Protein AF-A0A378QXE9-F1 (afdb_monomer_lite)

Secondary structure (DSSP, 8-state):
--TT-EEE-GGGS-HHHHHHHHHHHH--TTSHHHHHHHHHHHHHTT--BPS--B-GGGSS-B-SEEEE-TTS-EEEEEEEEEPTTS-----EETTEETTSHHHHHHHGGGS-TT-HHHHHHHHHHHTT-EEEEEEEEETTT--EEEEEE--PPP-

Sequence (155 aa):
MDTHGGLVEKSKLSPQQQKMVDEIMKGDKGGEKTEKLTSSILKDSGYKELAGAKYHGGSNKGFDHVIQDADGTVIIIDSKQLANSGATKLGTSNAGVQLSENAIRATLPNLPINSAARKAIEKALDSGKLKTAVIGVDKKTGNVLFTPFTVKPKK

Foldseek 3Di:
DPLAKDKAALVNDDPVLVVLLVVVLVHDPQCPSQLVSVVVVCVVVVWDWWPQQAADVRRSAGFSTWTADPVLQIEGEHGEEADLVRDDAFDADPQGTPPAPSVNVVRLVRTDPPTRRSVSVVVCVVVVRYWYWYWYQYSVRRMIIIHTDYDDPDD

pLDDT: mean 88.61, std 12.08, range [39.78, 98.06]

Radius of gyration: 15.1 Å; chains: 1; bounding box: 33×32×40 Å

Structure (mmCIF, N/CA/C/O backbone):
data_AF-A0A378QXE9-F1
#
_entry.id   AF-A0A378QXE9-F1
#
loop_
_atom_site.group_PDB
_atom_site.id
_atom_site.type_symbol
_atom_site.label_atom_id
_atom_site.label_alt_id
_atom_site.label_comp_id
_atom_site.label_asym_id
_atom_site.label_entity_id
_atom_site.label_seq_id
_atom_site.pdbx_PDB_ins_code
_atom_site.Cartn_x
_atom_site.Cartn_y
_atom_site.Cartn_z
_atom_site.occupancy
_atom_site.B_iso_or_equiv
_atom_site.auth_seq_id
_atom_site.auth_comp_id
_atom_site.auth_asym_id
_atom_site.auth_atom_id
_atom_site.pdbx_PDB_model_num
ATOM 1 N N . MET A 1 1 ? -10.225 -9.089 0.591 1.00 44.97 1 MET A N 1
ATOM 2 C CA . MET A 1 1 ? -10.636 -7.678 0.419 1.00 44.97 1 MET A CA 1
ATOM 3 C C . MET A 1 1 ? -10.971 -7.478 -1.045 1.00 44.97 1 MET A C 1
ATOM 5 O O . MET A 1 1 ? -10.126 -7.793 -1.875 1.00 44.97 1 MET A O 1
ATOM 9 N N . ASP A 1 2 ? -12.188 -7.033 -1.344 1.00 43.44 2 ASP A N 1
ATOM 10 C CA . ASP A 1 2 ? -12.551 -6.605 -2.693 1.00 43.44 2 ASP A CA 1
ATOM 11 C C . ASP A 1 2 ? -11.719 -5.360 -3.059 1.00 43.44 2 ASP A C 1
ATOM 13 O O . ASP A 1 2 ? -11.599 -4.426 -2.263 1.00 43.44 2 ASP A O 1
ATOM 17 N N . THR A 1 3 ? -11.085 -5.366 -4.231 1.00 46.47 3 THR A N 1
ATOM 18 C CA . THR A 1 3 ? -10.232 -4.263 -4.700 1.00 46.47 3 THR A CA 1
ATOM 19 C C . THR A 1 3 ? -11.044 -3.081 -5.236 1.00 46.47 3 THR A C 1
ATOM 21 O O . THR A 1 3 ? -10.456 -2.105 -5.690 1.00 46.47 3 THR A O 1
ATOM 24 N N . HIS A 1 4 ? -12.378 -3.120 -5.157 1.00 53.03 4 HIS A N 1
ATOM 25 C CA . HIS A 1 4 ? -13.277 -2.052 -5.607 1.00 53.03 4 HIS A CA 1
ATOM 26 C C . HIS A 1 4 ? -13.396 -0.843 -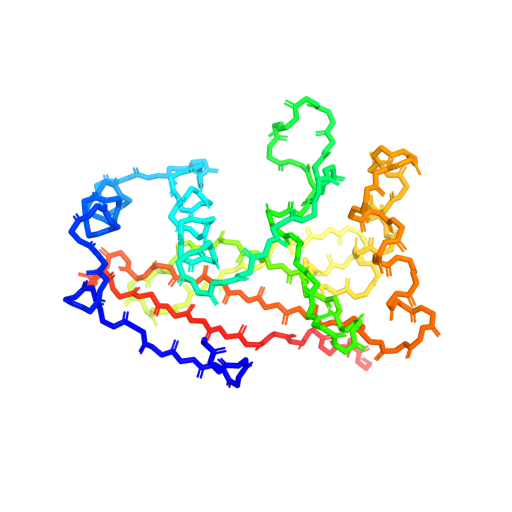4.663 1.00 53.03 4 HIS A C 1
ATOM 28 O O . HIS A 1 4 ? -14.054 0.137 -5.010 1.00 53.03 4 HIS A O 1
ATOM 34 N N . GLY A 1 5 ? -12.705 -0.851 -3.520 1.00 65.12 5 GLY A N 1
ATOM 35 C CA . GLY A 1 5 ? -12.828 0.209 -2.519 1.00 65.12 5 GLY A CA 1
ATOM 36 C C . GLY A 1 5 ? -13.822 -0.156 -1.425 1.00 65.12 5 GLY A C 1
ATOM 37 O O . GLY A 1 5 ? -14.796 -0.864 -1.662 1.00 65.12 5 GLY A O 1
ATOM 38 N N . GLY A 1 6 ? -13.574 0.302 -0.203 1.00 82.19 6 GLY A N 1
ATOM 39 C CA . GLY A 1 6 ? -14.440 -0.023 0.922 1.00 82.19 6 GLY A CA 1
ATOM 40 C C . GLY A 1 6 ? -14.025 0.648 2.220 1.00 82.19 6 GLY A C 1
ATOM 41 O O . GLY A 1 6 ? -12.842 0.877 2.479 1.00 82.19 6 GLY A O 1
ATOM 42 N N . LEU A 1 7 ? -15.028 0.949 3.041 1.00 86.38 7 LEU A N 1
ATOM 43 C CA . LEU A 1 7 ? -14.845 1.374 4.420 1.00 86.38 7 LEU A CA 1
ATOM 44 C C . LEU A 1 7 ? -14.844 0.137 5.320 1.00 86.38 7 LEU A C 1
ATOM 46 O O . LEU A 1 7 ? -15.787 -0.651 5.306 1.00 86.38 7 LEU A O 1
ATOM 50 N N . VAL A 1 8 ? -13.804 -0.004 6.130 1.00 90.56 8 VAL A N 1
ATOM 51 C CA . VAL A 1 8 ? -13.723 -0.991 7.202 1.00 90.56 8 VAL A CA 1
ATOM 52 C C . VAL A 1 8 ? -13.833 -0.248 8.521 1.00 90.56 8 VAL A C 1
ATOM 54 O O . VAL A 1 8 ? -12.971 0.558 8.879 1.00 90.56 8 VAL A O 1
ATOM 57 N N . GLU A 1 9 ? -14.917 -0.503 9.244 1.00 93.44 9 GLU A N 1
ATOM 58 C CA . GLU A 1 9 ? -15.086 0.046 10.583 1.00 93.44 9 GLU A CA 1
ATOM 59 C C . GLU A 1 9 ? -13.996 -0.475 11.518 1.00 93.44 9 GLU A C 1
ATOM 61 O O . GLU A 1 9 ? -13.647 -1.659 11.473 1.00 93.44 9 GLU A O 1
ATOM 66 N N . LYS A 1 10 ? -13.510 0.377 12.430 1.00 94.94 10 LYS A N 1
ATOM 67 C CA . LYS A 1 10 ? -12.513 -0.027 13.435 1.00 94.94 10 LYS A CA 1
ATOM 68 C C . LYS A 1 10 ? -12.935 -1.304 14.177 1.00 94.94 10 LYS A C 1
ATOM 70 O O . LYS A 1 10 ? -12.115 -2.185 14.406 1.00 94.94 10 LYS A O 1
ATOM 75 N N . SER A 1 11 ? -14.222 -1.424 14.505 1.00 94.88 11 SER A N 1
ATOM 76 C CA . SER A 1 11 ? -14.819 -2.570 15.210 1.00 94.88 11 SER A CA 1
ATOM 77 C C . SER A 1 11 ? -14.662 -3.911 14.475 1.00 94.88 11 SER A C 1
ATOM 79 O O . SER A 1 11 ? -14.722 -4.964 15.109 1.00 94.88 11 SER A O 1
ATOM 81 N N . LYS A 1 12 ? -14.465 -3.882 13.151 1.00 94.25 12 LYS A N 1
ATOM 82 C CA . LYS A 1 12 ? -14.303 -5.061 12.288 1.00 94.25 12 LYS A CA 1
ATOM 83 C C . LYS A 1 12 ? -12.843 -5.470 12.095 1.00 94.25 12 LYS A C 1
ATOM 85 O O . LYS A 1 12 ? -12.591 -6.539 11.547 1.00 94.25 12 LYS A O 1
ATOM 90 N N . LEU A 1 13 ? -11.893 -4.646 12.536 1.00 95.00 13 LEU A N 1
ATOM 91 C CA . LEU A 1 13 ? -10.470 -4.979 12.528 1.00 95.00 13 LEU A CA 1
ATOM 92 C C . LEU A 1 13 ? -10.131 -5.967 13.649 1.00 95.00 13 LEU A C 1
ATOM 94 O O . LEU A 1 13 ? -10.836 -6.049 14.659 1.00 95.00 13 LEU A O 1
ATOM 98 N N . SER A 1 14 ? -9.008 -6.674 13.517 1.00 96.19 14 SER A N 1
ATOM 99 C CA . SER A 1 14 ? -8.522 -7.543 14.591 1.00 96.19 14 SER A CA 1
ATOM 100 C C . SER A 1 14 ? -8.205 -6.732 15.861 1.00 96.19 14 SER A C 1
ATOM 102 O O . SER A 1 14 ? -7.842 -5.555 15.769 1.00 96.19 14 SER A O 1
ATOM 104 N N . PRO A 1 15 ? -8.266 -7.328 17.069 1.00 97.25 15 PRO A N 1
ATOM 105 C CA . PRO A 1 15 ? -7.957 -6.605 18.306 1.00 97.25 15 PRO A CA 1
ATOM 106 C C . PRO A 1 15 ? -6.571 -5.941 18.305 1.00 97.25 15 PRO A C 1
ATOM 108 O O . PRO A 1 15 ? -6.374 -4.893 18.918 1.00 97.25 15 PRO A O 1
ATOM 111 N N . GLN A 1 16 ? -5.599 -6.528 17.601 1.00 97.0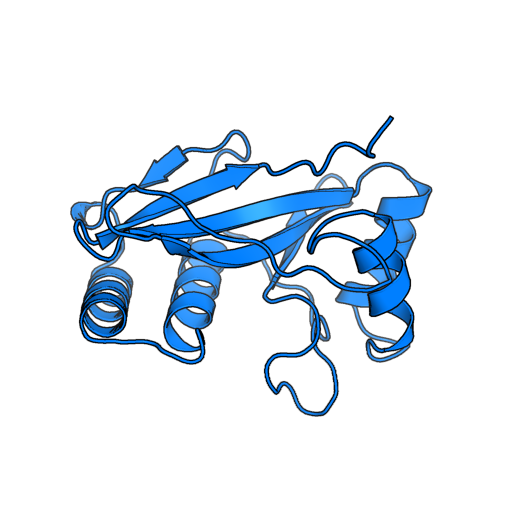6 16 GLN A N 1
ATOM 112 C CA . GLN A 1 16 ? -4.271 -5.942 17.447 1.00 97.06 16 GLN A CA 1
ATOM 113 C C . GLN A 1 16 ? -4.295 -4.713 16.526 1.00 97.06 16 GLN A C 1
ATOM 115 O O . GLN A 1 16 ? -3.718 -3.685 16.875 1.00 97.06 16 GLN A O 1
ATOM 120 N N . GLN A 1 17 ? -4.987 -4.787 15.388 1.00 97.75 17 GLN A N 1
ATOM 121 C CA . GLN A 1 17 ? -5.152 -3.661 14.462 1.00 97.75 17 GLN A CA 1
ATOM 122 C C . GLN A 1 17 ? -5.934 -2.509 15.101 1.00 97.75 17 GLN A C 1
ATOM 124 O O . GLN A 1 17 ? -5.564 -1.352 14.923 1.00 97.75 17 GLN A O 1
ATOM 129 N N . GLN A 1 18 ? -6.949 -2.805 15.918 1.00 98.06 18 GLN A N 1
ATOM 130 C CA . GLN A 1 18 ? -7.681 -1.789 16.680 1.00 98.06 18 GLN A CA 1
ATOM 131 C C . GLN A 1 18 ? -6.754 -0.982 17.600 1.00 98.06 18 GLN A C 1
ATOM 133 O O . GLN A 1 18 ? -6.848 0.244 17.635 1.00 98.06 18 GLN A O 1
ATOM 138 N N . LYS A 1 19 ? -5.807 -1.647 18.278 1.00 97.88 19 LYS A N 1
ATOM 139 C CA . LYS A 1 19 ? -4.782 -0.970 19.091 1.00 97.88 19 LYS A CA 1
ATOM 140 C C . LYS A 1 19 ? -3.841 -0.115 18.240 1.00 97.88 19 LYS A C 1
ATOM 142 O O . LYS A 1 19 ? -3.474 0.977 18.659 1.00 97.88 19 LYS A O 1
ATOM 147 N N . MET A 1 20 ? -3.455 -0.581 17.048 1.00 98.06 20 MET A N 1
ATOM 148 C CA . MET A 1 20 ? -2.643 0.229 16.128 1.00 98.06 20 MET A CA 1
ATOM 149 C C . MET A 1 20 ? -3.394 1.487 15.677 1.00 98.06 20 MET A C 1
ATOM 151 O O . MET A 1 20 ? -2.810 2.568 15.667 1.00 98.06 20 MET A O 1
ATOM 155 N N . VAL A 1 21 ? -4.691 1.365 15.372 1.00 97.38 21 VAL A N 1
ATOM 156 C CA . VAL A 1 21 ? -5.565 2.508 15.067 1.00 97.38 21 VAL A CA 1
ATOM 157 C C . VAL A 1 21 ? -5.582 3.503 16.228 1.00 97.38 21 VAL A C 1
ATOM 159 O O . VAL A 1 21 ? -5.367 4.691 16.000 1.00 97.38 21 VAL A O 1
ATOM 162 N N . ASP A 1 22 ? -5.756 3.039 17.469 1.00 97.31 22 ASP A N 1
ATOM 163 C CA . ASP A 1 22 ? -5.731 3.918 18.648 1.00 97.31 22 ASP A CA 1
ATOM 164 C C . ASP A 1 22 ? -4.415 4.696 18.771 1.00 97.31 22 ASP A C 1
ATOM 166 O O . ASP A 1 22 ? -4.407 5.891 19.071 1.00 97.31 22 ASP A O 1
ATOM 170 N N . GLU A 1 23 ? -3.288 4.048 18.483 1.00 96.88 23 GLU A N 1
ATOM 171 C CA . GLU A 1 23 ? -1.976 4.694 18.491 1.00 96.88 23 GLU A CA 1
ATOM 172 C C . GLU A 1 23 ? -1.789 5.715 17.358 1.00 96.88 23 GLU A C 1
ATOM 174 O O . GLU A 1 23 ? -1.106 6.724 17.558 1.00 96.88 23 GLU A O 1
ATOM 179 N N . ILE A 1 24 ? -2.401 5.495 16.192 1.00 96.00 24 ILE A N 1
ATOM 180 C CA . ILE A 1 24 ? -2.412 6.450 15.071 1.00 96.00 24 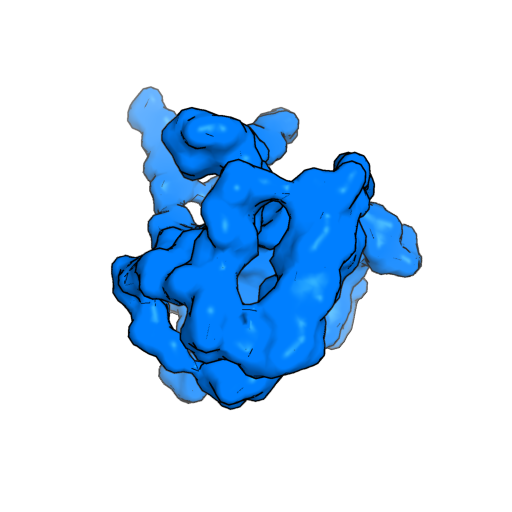ILE A CA 1
ATOM 181 C C . ILE A 1 24 ? -3.282 7.667 15.409 1.00 96.00 24 ILE A C 1
ATOM 183 O O . ILE A 1 24 ? -2.886 8.808 15.146 1.00 96.00 24 ILE A O 1
ATOM 187 N N . MET A 1 25 ? -4.440 7.443 16.037 1.00 93.62 25 MET A N 1
ATOM 188 C CA . MET A 1 25 ? -5.352 8.509 16.466 1.00 93.62 25 MET A CA 1
ATOM 189 C C . MET A 1 25 ? -4.683 9.450 17.480 1.00 93.62 25 MET A C 1
ATOM 191 O O . MET A 1 25 ? -4.846 10.666 17.377 1.00 93.62 25 MET A O 1
ATOM 195 N N . LYS A 1 26 ? -3.849 8.916 18.386 1.00 94.44 26 LYS A N 1
ATOM 196 C CA . LYS A 1 26 ? -3.027 9.713 19.321 1.00 94.44 26 LYS A CA 1
ATOM 197 C C . LYS A 1 26 ? -1.919 10.514 18.631 1.00 94.44 26 LYS A C 1
ATOM 199 O O . LYS A 1 26 ? -1.513 11.560 19.133 1.00 94.44 26 LYS A O 1
ATOM 204 N N . GLY A 1 27 ? -1.417 10.043 17.490 1.00 91.31 27 GLY A N 1
ATOM 205 C CA . GLY A 1 27 ? -0.408 10.746 16.703 1.00 91.31 27 GLY A CA 1
ATOM 206 C C . GLY A 1 27 ? 0.549 9.817 15.964 1.00 91.31 27 GLY A C 1
ATOM 207 O O . GLY A 1 27 ? 1.046 8.831 16.513 1.00 91.31 27 GLY A O 1
ATOM 208 N N . ASP A 1 28 ? 0.844 10.190 14.721 1.00 92.56 28 ASP A N 1
ATOM 209 C CA . ASP A 1 28 ? 1.705 9.439 13.809 1.00 92.56 28 ASP A CA 1
ATOM 210 C C . ASP A 1 28 ? 2.287 10.388 12.743 1.00 92.56 28 ASP A C 1
ATOM 212 O O . ASP A 1 28 ? 1.939 10.348 11.570 1.00 92.56 28 ASP A O 1
ATOM 216 N N . LYS A 1 29 ? 3.106 11.356 13.175 1.00 86.94 29 LYS A N 1
ATOM 217 C CA . LYS A 1 29 ? 3.568 12.458 12.306 1.00 86.94 29 LYS A CA 1
ATOM 218 C C . LYS A 1 29 ? 4.373 11.986 11.088 1.00 86.94 29 LYS A C 1
ATOM 220 O O . LYS A 1 29 ? 4.316 12.656 10.063 1.00 86.94 29 LYS A O 1
ATOM 225 N N . GLY A 1 30 ? 5.123 10.890 11.216 1.00 85.56 30 GLY A N 1
ATOM 226 C CA . GLY A 1 30 ? 5.937 10.331 10.135 1.00 85.56 30 GLY A CA 1
ATOM 227 C C . GLY A 1 30 ? 5.220 9.272 9.294 1.00 85.56 30 GLY A C 1
ATOM 228 O O . GLY A 1 30 ? 5.740 8.897 8.250 1.00 85.56 30 GLY A O 1
ATOM 229 N N . GLY A 1 31 ? 4.016 8.844 9.697 1.00 91.00 31 GLY A N 1
ATOM 230 C CA . GLY A 1 31 ? 3.212 7.853 8.976 1.00 91.00 31 GLY A CA 1
ATOM 231 C C . GLY A 1 31 ? 3.602 6.398 9.251 1.00 91.00 31 GLY A C 1
ATOM 232 O O . GLY A 1 31 ? 2.936 5.487 8.761 1.00 91.00 31 GLY A O 1
ATOM 233 N N . GLU A 1 32 ? 4.635 6.143 10.059 1.00 92.75 32 GLU A N 1
ATOM 234 C CA . GLU A 1 32 ? 5.187 4.802 10.254 1.00 92.75 32 GLU A CA 1
ATOM 235 C C . GLU A 1 32 ? 4.195 3.850 10.936 1.00 92.75 32 GLU A C 1
ATOM 237 O O . GLU A 1 32 ? 4.217 2.641 10.686 1.00 92.75 32 GLU A O 1
ATOM 242 N N . LYS A 1 33 ? 3.320 4.356 11.818 1.00 95.56 33 LYS A N 1
ATOM 243 C CA . LYS A 1 33 ? 2.275 3.518 12.428 1.00 95.56 33 LYS A CA 1
ATOM 244 C C . LYS A 1 33 ? 1.183 3.187 11.414 1.00 95.56 33 LYS A C 1
ATOM 246 O O . LYS A 1 33 ? 0.699 2.056 11.405 1.00 95.56 33 LYS A O 1
ATOM 251 N N . THR A 1 34 ? 0.822 4.147 10.563 1.00 95.50 34 THR A N 1
ATOM 252 C CA . THR A 1 34 ? -0.167 3.962 9.493 1.00 95.50 34 THR A CA 1
ATOM 253 C C . THR A 1 34 ? 0.313 2.914 8.492 1.00 95.50 34 THR A C 1
ATOM 255 O O . THR A 1 34 ? -0.432 1.983 8.200 1.00 95.50 34 THR A O 1
ATOM 258 N N . GLU A 1 35 ? 1.573 2.978 8.056 1.00 95.31 35 GLU A N 1
ATOM 259 C CA . GLU A 1 35 ? 2.162 1.952 7.184 1.00 95.31 35 GLU A CA 1
ATOM 260 C C . GLU A 1 35 ? 2.138 0.558 7.829 1.00 95.31 35 GLU A C 1
ATOM 262 O O . GLU A 1 35 ? 1.728 -0.418 7.204 1.00 95.31 35 GLU A O 1
ATOM 267 N N . LYS A 1 36 ? 2.507 0.446 9.113 1.00 96.06 36 LYS A N 1
ATOM 268 C CA . LYS A 1 36 ? 2.471 -0.840 9.835 1.00 96.06 36 LYS A CA 1
ATOM 269 C C . LYS A 1 36 ? 1.063 -1.423 9.934 1.00 96.06 36 LYS A C 1
ATOM 271 O O . LYS A 1 36 ? 0.898 -2.638 9.800 1.00 96.06 36 LYS A O 1
ATOM 276 N N . LEU A 1 37 ? 0.058 -0.581 10.179 1.00 97.25 37 LEU A N 1
ATOM 277 C CA . LEU A 1 37 ? -1.339 -1.009 10.173 1.00 97.25 37 LEU A CA 1
ATOM 278 C C . LEU A 1 37 ? -1.738 -1.520 8.785 1.00 97.25 37 LEU A C 1
ATOM 280 O O . LEU A 1 37 ? -2.306 -2.608 8.689 1.00 97.25 37 LEU A O 1
ATOM 284 N N . THR A 1 38 ? -1.401 -0.785 7.725 1.00 95.94 38 THR A N 1
ATOM 285 C CA . THR A 1 38 ? -1.671 -1.203 6.347 1.00 95.94 38 THR A CA 1
ATOM 286 C C . THR A 1 38 ? -1.039 -2.561 6.039 1.00 95.94 38 THR A C 1
ATOM 288 O O . THR A 1 38 ? -1.745 -3.463 5.586 1.00 95.94 38 THR A O 1
ATOM 291 N N . SER A 1 39 ? 0.240 -2.764 6.373 1.00 96.00 39 SER A N 1
ATOM 292 C CA . SER A 1 39 ? 0.911 -4.065 6.231 1.00 96.00 39 SER A CA 1
ATOM 293 C C . SER A 1 39 ? 0.183 -5.190 6.968 1.00 96.00 39 SER A C 1
ATOM 295 O O . SER A 1 39 ? 0.016 -6.288 6.435 1.00 96.00 39 SER A O 1
ATOM 297 N N . SER A 1 40 ? -0.289 -4.930 8.194 1.00 96.38 40 SER A N 1
ATOM 298 C CA . SER A 1 40 ? -1.063 -5.911 8.963 1.00 96.38 40 SER A CA 1
ATOM 299 C C . SER A 1 40 ? -2.386 -6.262 8.281 1.00 96.38 40 SER A C 1
ATOM 301 O O . SER A 1 40 ? -2.727 -7.441 8.223 1.00 96.38 40 SER A O 1
ATOM 303 N N . ILE A 1 41 ? -3.113 -5.275 7.752 1.00 94.81 41 ILE A N 1
ATOM 304 C CA . ILE A 1 41 ? -4.391 -5.490 7.055 1.00 94.81 41 ILE A CA 1
ATOM 305 C C . ILE A 1 41 ? -4.182 -6.278 5.758 1.00 94.81 41 ILE A C 1
ATOM 307 O O . ILE A 1 41 ? -4.942 -7.206 5.470 1.00 94.81 41 ILE A O 1
ATOM 311 N N . LEU A 1 42 ? -3.149 -5.936 4.981 1.00 93.31 42 LEU A N 1
ATOM 312 C CA . LEU A 1 42 ? -2.805 -6.634 3.740 1.00 93.31 42 LEU A CA 1
ATOM 313 C C . LEU A 1 42 ? -2.478 -8.104 4.008 1.00 93.31 42 LEU A C 1
ATOM 315 O O . LEU A 1 42 ? -3.013 -8.980 3.327 1.00 93.31 42 LEU A O 1
ATOM 319 N N . LYS A 1 43 ? -1.671 -8.368 5.041 1.00 93.25 43 LYS A N 1
ATOM 320 C CA . LYS A 1 43 ? -1.314 -9.725 5.461 1.00 93.25 43 LYS A CA 1
ATOM 321 C C . LYS A 1 43 ? -2.540 -10.542 5.871 1.00 93.25 43 LYS A C 1
ATOM 323 O O . LYS A 1 43 ? -2.704 -11.657 5.383 1.00 93.25 43 LYS A O 1
ATOM 328 N N . ASP A 1 44 ? -3.407 -9.993 6.722 1.00 92.75 44 ASP A N 1
ATOM 329 C CA . ASP A 1 44 ? -4.634 -10.677 7.163 1.00 92.75 44 ASP A CA 1
ATOM 330 C C . ASP A 1 44 ? -5.619 -10.890 6.000 1.00 92.75 44 ASP A C 1
ATOM 332 O O . ASP A 1 44 ? -6.402 -11.837 6.002 1.00 92.75 44 ASP A O 1
ATOM 336 N N . SER A 1 45 ? -5.541 -10.045 4.967 1.00 88.31 45 SER A N 1
ATOM 337 C CA . SER A 1 45 ? -6.303 -10.179 3.721 1.00 88.31 45 SER A CA 1
ATOM 338 C C . SER A 1 45 ? -5.692 -11.167 2.718 1.00 88.31 45 SER A C 1
ATOM 340 O O . SER A 1 45 ? -6.234 -11.311 1.623 1.00 88.31 45 SER A O 1
ATOM 342 N N . GLY A 1 46 ? -4.584 -11.831 3.065 1.00 90.25 46 GLY A N 1
ATOM 343 C CA . GLY A 1 46 ? -3.911 -12.826 2.226 1.00 90.25 46 GLY A CA 1
ATOM 344 C C . GLY A 1 46 ? -2.928 -12.257 1.198 1.00 90.25 46 GLY A C 1
ATOM 345 O O . GLY A 1 46 ? -2.363 -13.021 0.416 1.00 90.25 46 GLY A O 1
ATOM 346 N N . TYR A 1 47 ? -2.684 -10.945 1.196 1.00 91.56 47 TYR A N 1
ATOM 347 C CA . TYR A 1 47 ? -1.711 -10.331 0.296 1.00 91.56 47 TYR A CA 1
ATOM 348 C C . TYR A 1 47 ? -0.294 -10.422 0.856 1.00 91.56 47 TYR A C 1
ATOM 350 O O . TYR A 1 47 ? -0.051 -10.298 2.059 1.00 91.56 47 TYR A O 1
ATOM 358 N N . LYS A 1 48 ? 0.666 -10.582 -0.055 1.00 90.56 48 LYS A N 1
ATOM 359 C CA . LYS A 1 48 ? 2.092 -10.524 0.250 1.00 90.56 48 LYS A CA 1
ATOM 360 C C . LYS A 1 48 ? 2.700 -9.269 -0.357 1.00 90.56 48 LYS A C 1
ATOM 362 O O . LYS A 1 48 ? 2.616 -9.050 -1.564 1.00 90.56 48 LYS A O 1
ATOM 367 N N . GLU A 1 49 ? 3.357 -8.479 0.481 1.00 94.81 49 GLU A N 1
ATOM 368 C CA . GLU A 1 49 ? 4.116 -7.319 0.028 1.00 94.81 49 GLU A CA 1
ATOM 369 C C . GLU A 1 49 ? 5.409 -7.733 -0.679 1.00 94.81 49 GLU A C 1
ATOM 371 O O . GLU A 1 49 ? 6.138 -8.633 -0.246 1.00 94.81 49 GLU A O 1
ATOM 376 N N . LEU A 1 50 ? 5.694 -7.057 -1.788 1.00 96.50 50 LEU A N 1
ATOM 377 C CA . LEU A 1 50 ? 6.904 -7.242 -2.567 1.00 96.50 50 LEU A CA 1
ATOM 378 C C . LEU A 1 50 ? 8.063 -6.480 -1.923 1.00 96.50 50 LEU A C 1
ATOM 380 O O . LEU A 1 50 ? 7.997 -5.278 -1.670 1.00 96.50 50 LEU A O 1
ATOM 384 N N . ALA A 1 51 ? 9.168 -7.186 -1.698 1.00 94.56 51 ALA A N 1
ATOM 385 C CA . ALA A 1 51 ? 10.352 -6.608 -1.080 1.00 94.56 51 ALA A CA 1
ATOM 386 C C . ALA A 1 51 ? 11.014 -5.532 -1.964 1.00 94.56 51 ALA A C 1
ATOM 388 O O . ALA A 1 51 ? 11.041 -5.636 -3.195 1.00 94.56 51 ALA A O 1
ATOM 389 N N . GLY A 1 52 ? 11.622 -4.539 -1.303 1.00 94.00 52 GLY A N 1
ATOM 390 C CA . GLY A 1 52 ? 12.408 -3.466 -1.923 1.00 94.00 52 GLY A CA 1
ATOM 391 C C . GLY A 1 52 ? 11.578 -2.420 -2.674 1.00 94.00 52 GLY A C 1
ATOM 392 O O . GLY A 1 52 ? 11.998 -1.953 -3.732 1.00 94.00 52 GLY A O 1
ATOM 393 N N . ALA A 1 53 ? 10.414 -2.072 -2.117 1.00 93.50 53 ALA A N 1
ATOM 394 C CA . ALA A 1 53 ? 9.555 -0.964 -2.549 1.00 93.50 53 ALA A CA 1
ATOM 395 C C . ALA A 1 53 ? 10.049 0.429 -2.096 1.00 93.50 53 ALA A C 1
ATOM 397 O O . ALA A 1 53 ? 9.588 1.449 -2.609 1.00 93.50 53 ALA A O 1
ATOM 398 N N . LYS A 1 54 ? 11.010 0.474 -1.164 1.00 91.62 54 LYS A N 1
ATOM 399 C CA . LYS A 1 54 ? 11.636 1.692 -0.624 1.00 91.62 54 LYS A CA 1
ATOM 400 C C . LYS A 1 54 ? 13.141 1.718 -0.889 1.00 91.62 54 LYS A C 1
ATOM 402 O O . LYS A 1 54 ? 13.748 0.678 -1.154 1.00 91.62 54 LYS A O 1
ATOM 407 N N . TYR A 1 55 ? 13.745 2.901 -0.803 1.00 84.19 55 TYR A N 1
ATOM 408 C CA . TYR A 1 55 ? 15.178 3.123 -1.037 1.00 84.19 55 TYR A CA 1
ATOM 409 C C . TYR A 1 55 ? 15.826 3.982 0.066 1.00 84.19 55 TYR A C 1
ATOM 411 O O . TYR A 1 55 ? 15.143 4.457 0.968 1.00 84.19 55 TYR A O 1
ATOM 419 N N . HIS A 1 56 ? 17.162 4.110 0.047 1.00 73.44 56 HIS A N 1
ATOM 420 C CA . HIS A 1 56 ? 17.974 4.756 1.100 1.00 73.44 56 HIS A CA 1
ATOM 421 C C . HIS A 1 56 ? 17.705 4.242 2.530 1.00 73.44 56 HIS A C 1
ATOM 423 O O . HIS A 1 56 ? 17.424 5.017 3.438 1.00 73.44 56 HIS A O 1
ATOM 429 N N . GLY A 1 57 ? 17.786 2.926 2.745 1.00 61.62 57 GLY A N 1
ATOM 430 C CA . GLY A 1 57 ? 17.686 2.349 4.095 1.00 61.62 57 GLY A CA 1
ATOM 431 C C . GLY A 1 57 ? 16.273 2.327 4.693 1.00 61.62 57 GLY A C 1
ATOM 432 O O . GLY A 1 57 ? 16.130 2.086 5.886 1.00 61.62 57 GLY A O 1
ATOM 433 N N . GLY A 1 58 ? 15.230 2.552 3.884 1.00 55.38 58 GLY A N 1
ATOM 434 C CA . GLY A 1 58 ? 13.830 2.434 4.313 1.00 55.38 58 GLY A CA 1
ATOM 435 C C . GLY A 1 58 ? 13.238 3.703 4.932 1.00 55.38 58 GLY A C 1
ATOM 436 O O . GLY A 1 58 ? 12.103 3.674 5.396 1.00 55.38 58 GLY A O 1
ATOM 437 N N . SER A 1 59 ? 13.966 4.821 4.919 1.00 54.19 59 SER A N 1
ATOM 438 C CA . SER A 1 59 ? 13.494 6.107 5.440 1.00 54.19 59 SER A CA 1
ATOM 439 C C . SER A 1 59 ? 12.568 6.795 4.430 1.00 54.19 59 SER A C 1
ATOM 441 O O . SER A 1 59 ? 13.066 7.346 3.456 1.00 54.19 59 SER A O 1
ATOM 443 N N . ASN A 1 60 ? 11.245 6.745 4.639 1.00 65.56 60 ASN A N 1
ATOM 444 C CA . ASN A 1 60 ? 10.157 7.532 4.005 1.00 65.56 60 ASN A CA 1
ATOM 445 C C . ASN A 1 60 ? 10.261 7.846 2.491 1.00 65.56 60 ASN A C 1
ATOM 447 O O . ASN A 1 60 ? 9.666 8.810 2.010 1.00 65.56 60 ASN A O 1
ATOM 451 N N . LYS A 1 61 ? 11.029 7.067 1.724 1.00 82.12 61 LYS A N 1
ATOM 452 C CA . LYS A 1 61 ? 11.323 7.309 0.309 1.00 82.12 61 LYS A CA 1
ATOM 453 C C . LYS A 1 61 ? 11.055 6.051 -0.504 1.00 82.12 61 LYS A C 1
ATOM 455 O O . LYS A 1 61 ? 11.624 4.990 -0.239 1.00 82.12 61 LYS A O 1
ATOM 460 N N . GLY A 1 62 ? 10.209 6.195 -1.518 1.00 90.31 62 GLY A N 1
ATOM 461 C CA . GLY A 1 62 ? 9.725 5.106 -2.361 1.00 90.31 62 GLY A CA 1
ATOM 462 C C . GLY A 1 62 ? 8.219 4.940 -2.218 1.00 90.31 62 GLY A C 1
ATOM 463 O O . GLY A 1 62 ? 7.512 5.915 -1.973 1.00 90.31 62 GLY A O 1
ATOM 464 N N . PHE A 1 63 ? 7.748 3.713 -2.390 1.00 94.12 63 PHE A N 1
ATOM 465 C CA . PHE A 1 63 ? 6.344 3.355 -2.229 1.00 94.12 63 PHE A CA 1
ATOM 466 C C . PHE A 1 63 ? 6.126 2.725 -0.856 1.00 94.12 63 PHE A C 1
ATOM 468 O O . PHE A 1 63 ? 6.950 1.913 -0.431 1.00 94.12 63 PHE A O 1
ATOM 475 N N . ASP A 1 64 ? 5.033 3.079 -0.176 1.00 94.06 64 ASP A N 1
ATOM 476 C CA . ASP A 1 64 ? 4.731 2.528 1.150 1.00 94.06 64 ASP A CA 1
ATOM 477 C C . ASP A 1 64 ? 4.547 1.021 1.068 1.00 94.06 64 ASP A C 1
ATOM 479 O O . ASP A 1 64 ? 5.237 0.281 1.767 1.00 94.06 64 ASP A O 1
ATOM 483 N N . HIS A 1 65 ? 3.700 0.581 0.133 1.00 95.44 65 HIS A N 1
ATOM 484 C CA . HIS A 1 65 ? 3.465 -0.832 -0.125 1.00 95.44 65 HIS A CA 1
ATOM 485 C C . HIS A 1 65 ? 3.355 -1.110 -1.621 1.00 95.44 65 HIS A C 1
ATOM 487 O O . HIS A 1 65 ? 2.831 -0.312 -2.404 1.00 95.44 65 HIS A O 1
ATOM 493 N N . VAL A 1 66 ? 3.820 -2.293 -2.011 1.00 97.00 66 VAL A N 1
ATOM 494 C CA . VAL A 1 66 ? 3.629 -2.843 -3.353 1.00 97.00 66 VAL A CA 1
ATOM 495 C C . VAL A 1 66 ? 3.186 -4.283 -3.182 1.00 97.00 66 VAL A C 1
ATOM 497 O O . VAL A 1 66 ? 3.897 -5.075 -2.567 1.00 97.00 66 VAL A O 1
ATOM 500 N N . ILE A 1 67 ? 2.025 -4.626 -3.721 1.00 96.31 67 ILE A N 1
ATOM 501 C CA . ILE A 1 67 ? 1.493 -5.992 -3.710 1.00 96.31 67 ILE A CA 1
ATOM 502 C C . ILE A 1 67 ? 1.257 -6.467 -5.139 1.00 96.31 67 ILE A C 1
ATOM 504 O O . ILE A 1 67 ? 1.137 -5.661 -6.065 1.00 96.31 67 ILE A O 1
ATOM 508 N N . GLN A 1 68 ? 1.179 -7.781 -5.311 1.00 94.25 68 GLN A N 1
ATOM 509 C CA . GLN A 1 68 ? 0.814 -8.402 -6.576 1.00 94.25 68 GLN A CA 1
ATOM 510 C C . GLN A 1 68 ? -0.309 -9.409 -6.349 1.00 94.25 68 GLN A C 1
ATOM 512 O O . GLN A 1 68 ? -0.235 -10.227 -5.432 1.00 94.25 68 GLN A O 1
ATOM 517 N N . ASP A 1 69 ? -1.332 -9.322 -7.188 1.00 90.19 69 ASP A N 1
ATOM 518 C CA . ASP A 1 69 ? -2.440 -10.266 -7.234 1.00 90.19 69 ASP A CA 1
ATOM 519 C C . ASP A 1 69 ? -2.076 -11.490 -8.095 1.00 90.19 69 ASP A C 1
ATOM 521 O O . ASP A 1 69 ? -1.127 -11.463 -8.889 1.00 90.19 69 ASP A O 1
ATOM 525 N N . ALA A 1 70 ? -2.830 -12.578 -7.951 1.00 87.88 70 ALA A N 1
ATOM 526 C CA . ALA A 1 70 ? -2.579 -13.850 -8.626 1.00 87.88 70 ALA A CA 1
AT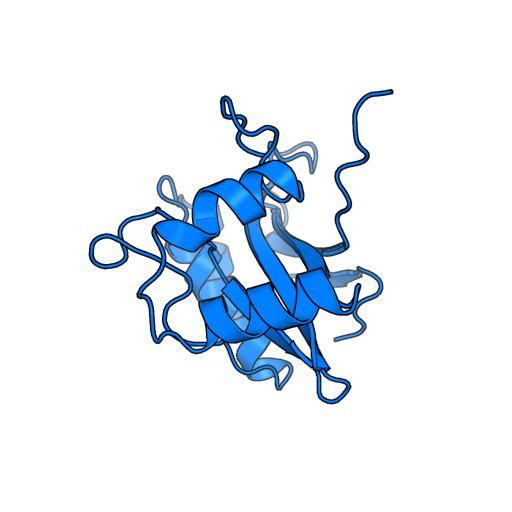OM 527 C C . ALA A 1 70 ? -2.632 -13.742 -10.162 1.00 87.88 70 ALA A C 1
ATOM 529 O O . ALA A 1 70 ? -1.934 -14.479 -10.859 1.00 87.88 70 ALA A O 1
ATOM 530 N N . ASP A 1 71 ? -3.410 -12.799 -10.702 1.00 89.00 71 ASP A N 1
ATOM 531 C CA . ASP A 1 71 ? -3.517 -12.526 -12.143 1.00 89.00 71 ASP A CA 1
ATOM 532 C C . ASP A 1 71 ? -2.346 -11.686 -12.708 1.00 89.00 71 ASP A C 1
ATOM 534 O O . ASP A 1 71 ? -2.302 -11.359 -13.905 1.00 89.00 71 ASP A O 1
ATOM 538 N N . GLY A 1 72 ? -1.387 -11.326 -11.849 1.00 89.62 72 GLY A N 1
ATOM 539 C CA . GLY A 1 72 ? -0.222 -10.512 -12.168 1.00 89.62 72 GLY A CA 1
ATOM 540 C C . GLY A 1 72 ? -0.444 -9.002 -12.063 1.00 89.62 72 GLY A C 1
ATOM 541 O O . GLY A 1 72 ? 0.511 -8.263 -12.314 1.00 89.62 72 GLY A O 1
ATOM 542 N N . THR A 1 73 ? -1.642 -8.538 -11.690 1.00 94.50 73 THR A N 1
ATOM 543 C CA . THR A 1 73 ? -1.918 -7.130 -11.369 1.00 94.50 73 THR A CA 1
ATOM 544 C C . THR A 1 73 ? -1.025 -6.675 -10.226 1.00 94.50 73 THR A C 1
ATOM 546 O O . THR A 1 73 ? -0.944 -7.330 -9.191 1.00 94.50 73 THR A O 1
ATOM 549 N N . VAL A 1 74 ? -0.356 -5.536 -10.400 1.00 96.06 74 VAL A N 1
ATOM 550 C CA . VAL A 1 74 ? 0.482 -4.931 -9.358 1.00 96.06 74 VAL A CA 1
ATOM 551 C C . VAL A 1 74 ? -0.217 -3.692 -8.835 1.00 96.06 74 VAL A C 1
ATOM 553 O O . VAL A 1 74 ? -0.679 -2.864 -9.619 1.00 96.06 74 VAL A O 1
ATOM 556 N N . ILE A 1 75 ? -0.286 -3.558 -7.514 1.00 95.56 75 ILE A N 1
ATOM 557 C CA . ILE A 1 75 ? -0.930 -2.425 -6.853 1.00 95.56 75 ILE A CA 1
ATOM 558 C C . ILE A 1 75 ? 0.107 -1.704 -5.999 1.00 95.56 75 ILE A C 1
ATOM 560 O O . ILE A 1 75 ? 0.690 -2.294 -5.088 1.00 95.56 75 ILE A O 1
ATOM 564 N N . ILE A 1 76 ? 0.322 -0.424 -6.297 1.00 96.31 76 ILE A N 1
ATOM 565 C CA . ILE A 1 76 ? 1.092 0.487 -5.447 1.00 96.31 76 ILE A CA 1
ATOM 566 C C . ILE A 1 76 ? 0.122 1.175 -4.492 1.00 96.31 76 ILE A C 1
ATOM 568 O O . ILE A 1 76 ? -0.851 1.790 -4.935 1.00 96.31 76 ILE A O 1
ATOM 572 N N . ILE A 1 77 ? 0.392 1.081 -3.195 1.00 94.81 77 ILE A N 1
ATOM 573 C CA . ILE A 1 77 ? -0.478 1.622 -2.154 1.00 94.81 77 ILE A CA 1
ATOM 574 C C . ILE A 1 77 ? 0.280 2.688 -1.375 1.00 94.81 77 ILE A C 1
ATOM 576 O O . ILE A 1 77 ? 1.414 2.469 -0.952 1.00 94.81 77 ILE A O 1
ATOM 580 N N . ASP A 1 78 ? -0.371 3.829 -1.190 1.00 93.69 78 ASP A N 1
ATOM 581 C CA . ASP A 1 78 ? 0.082 4.926 -0.340 1.00 93.69 78 ASP A CA 1
ATOM 582 C C . ASP A 1 78 ? -0.762 4.952 0.942 1.00 93.69 78 ASP A C 1
ATOM 584 O O . ASP A 1 78 ? -1.998 4.962 0.893 1.00 93.69 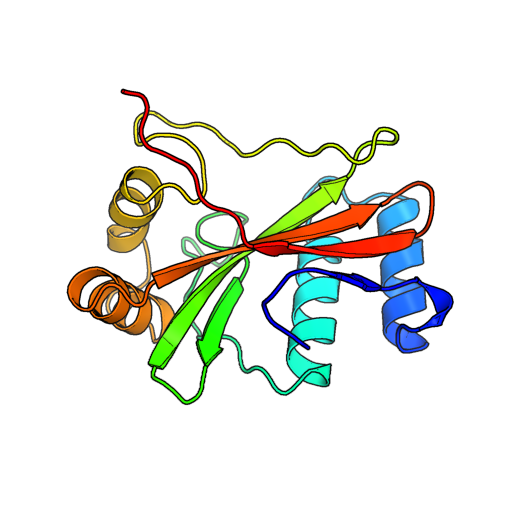78 ASP A O 1
ATOM 588 N N . SER A 1 79 ? -0.094 4.920 2.090 1.00 93.94 79 SER A N 1
ATOM 589 C CA . SER A 1 79 ? -0.713 4.863 3.411 1.00 93.94 79 SER A CA 1
ATOM 590 C C . SER A 1 79 ? -0.876 6.277 3.952 1.00 93.94 79 SER A C 1
ATOM 592 O O . SER A 1 79 ? 0.086 7.028 4.109 1.00 93.94 79 SER A O 1
ATOM 594 N N . LYS A 1 80 ? -2.113 6.679 4.247 1.00 93.31 80 LYS A N 1
ATOM 595 C CA . LYS A 1 80 ? -2.434 8.053 4.636 1.00 93.31 80 LYS A CA 1
ATOM 596 C C . LYS A 1 80 ? -3.248 8.121 5.915 1.00 93.31 80 LYS A C 1
ATOM 598 O O . LYS A 1 80 ? -4.108 7.297 6.198 1.00 93.31 80 LYS A O 1
ATOM 603 N N . GLN A 1 81 ? -3.037 9.197 6.657 1.00 92.75 81 GLN A N 1
ATOM 604 C CA . GLN A 1 81 ? -4.025 9.674 7.615 1.00 92.75 81 GLN A CA 1
ATOM 605 C C . GLN A 1 81 ? -5.008 10.588 6.897 1.00 92.75 81 GLN A C 1
ATOM 607 O O . GLN A 1 81 ? -4.614 11.430 6.080 1.00 92.75 81 GLN A O 1
ATOM 612 N N . LEU A 1 82 ? -6.287 10.429 7.212 1.00 91.94 82 LEU A N 1
ATOM 613 C CA . LEU A 1 82 ? -7.333 11.315 6.736 1.00 91.94 82 LEU A CA 1
ATOM 614 C C . LEU A 1 82 ? -7.512 12.462 7.733 1.00 91.94 82 LEU A C 1
ATOM 616 O O . LEU A 1 82 ? -7.451 12.283 8.953 1.00 91.94 82 LEU A O 1
ATOM 620 N N . ALA A 1 83 ? -7.727 13.658 7.198 1.00 85.50 83 ALA A N 1
ATOM 621 C CA . ALA A 1 83 ? -8.185 14.797 7.973 1.00 85.50 83 ALA A CA 1
ATOM 622 C C . ALA A 1 83 ? -9.603 14.540 8.504 1.00 85.50 83 ALA A C 1
ATOM 624 O O . ALA A 1 83 ? -10.321 13.678 8.004 1.00 85.50 83 ALA A O 1
ATOM 625 N N . ASN A 1 84 ? -10.056 15.363 9.452 1.00 78.69 84 ASN A N 1
ATOM 626 C CA . ASN A 1 84 ? -11.414 15.266 10.008 1.00 78.69 84 ASN A CA 1
ATOM 627 C C . ASN A 1 84 ? -12.532 15.394 8.952 1.00 78.69 84 ASN A C 1
ATOM 629 O O . ASN A 1 84 ? -13.667 15.020 9.223 1.00 78.69 84 ASN A O 1
ATOM 633 N N . SER A 1 85 ? -12.225 15.942 7.772 1.00 77.88 85 SER A N 1
ATOM 634 C CA . SER A 1 85 ? -13.129 16.014 6.619 1.00 77.88 85 SER A CA 1
ATOM 635 C C . SER A 1 85 ? -13.162 14.734 5.770 1.00 77.88 85 SER A C 1
ATOM 637 O O . SER A 1 85 ? -13.813 14.719 4.731 1.00 77.88 85 SER A O 1
ATOM 639 N N . GLY A 1 86 ? -12.409 13.695 6.143 1.00 79.19 86 GLY A N 1
ATOM 640 C CA . GLY A 1 86 ? -12.176 12.497 5.332 1.00 79.19 86 GLY A CA 1
ATOM 641 C C . GLY A 1 86 ? -11.187 12.707 4.178 1.00 79.19 86 GLY A C 1
ATOM 642 O O . GLY A 1 86 ? -10.860 11.763 3.466 1.00 79.19 86 GLY A O 1
ATOM 643 N N . ALA A 1 87 ? -10.682 13.929 3.984 1.00 83.31 87 ALA A N 1
ATOM 644 C CA . ALA A 1 87 ? -9.756 14.244 2.904 1.00 83.31 87 ALA A CA 1
ATOM 645 C C . ALA A 1 87 ? -8.312 13.847 3.243 1.00 83.31 87 ALA A C 1
ATOM 647 O O . ALA A 1 87 ? -7.874 13.935 4.390 1.00 83.31 87 ALA A O 1
ATOM 648 N N . THR A 1 88 ? -7.533 13.513 2.218 1.00 86.50 88 THR A N 1
ATOM 649 C CA . THR A 1 88 ? -6.073 13.426 2.303 1.00 86.50 88 THR A CA 1
ATOM 650 C C . THR A 1 88 ? -5.426 14.164 1.136 1.00 86.50 88 THR A C 1
ATOM 652 O O . THR A 1 88 ? -6.104 14.568 0.189 1.00 86.50 88 THR A O 1
ATOM 655 N N . LYS A 1 89 ? -4.115 14.383 1.220 1.00 85.19 89 LYS A N 1
ATOM 656 C CA . LYS A 1 89 ? -3.332 15.035 0.171 1.00 85.19 89 LYS A CA 1
ATOM 657 C C . LYS A 1 89 ? -2.237 14.094 -0.294 1.00 85.19 89 LYS A C 1
ATOM 659 O O . LYS A 1 89 ? -1.472 13.573 0.515 1.00 85.19 89 LYS A O 1
ATOM 664 N N . LEU A 1 90 ? -2.151 13.928 -1.605 1.00 85.12 90 LEU A N 1
ATOM 665 C CA . LEU A 1 90 ? -1.007 13.298 -2.242 1.00 85.12 90 LEU A CA 1
ATOM 666 C C . LEU A 1 90 ? 0.120 14.315 -2.385 1.00 85.12 90 LEU A C 1
ATOM 668 O O . LEU A 1 90 ? -0.129 15.500 -2.622 1.00 85.12 90 LEU A O 1
ATOM 672 N N . GLY A 1 91 ? 1.357 13.842 -2.242 1.00 82.81 91 GLY A N 1
ATOM 673 C CA . GLY A 1 91 ? 2.527 14.669 -2.504 1.00 82.81 91 GLY A CA 1
ATOM 674 C C . GLY A 1 91 ? 2.592 15.100 -3.970 1.00 82.81 91 GLY A C 1
ATOM 675 O O . GLY A 1 91 ? 2.049 14.442 -4.857 1.00 82.81 91 GLY A O 1
ATOM 676 N N . THR A 1 92 ? 3.285 16.199 -4.240 1.00 84.19 92 THR A N 1
ATOM 677 C CA . THR A 1 92 ? 3.557 16.675 -5.600 1.00 84.19 92 THR A CA 1
ATOM 678 C C . THR A 1 92 ? 5.048 16.900 -5.773 1.00 84.19 92 THR A C 1
ATOM 680 O O . THR A 1 92 ? 5.702 17.429 -4.878 1.00 84.19 92 THR A O 1
ATOM 683 N N . SER A 1 93 ? 5.578 16.523 -6.930 1.00 81.31 93 SER A N 1
ATOM 684 C CA . SER A 1 93 ? 6.975 16.720 -7.316 1.00 81.31 93 SER A CA 1
ATOM 685 C C . SER A 1 93 ? 7.062 17.250 -8.747 1.00 81.31 93 SER A C 1
ATOM 687 O O . SER A 1 93 ? 6.051 17.318 -9.448 1.00 81.31 93 SER A O 1
ATOM 689 N N . ASN A 1 94 ? 8.276 17.545 -9.215 1.00 82.94 94 ASN A N 1
ATOM 690 C CA . ASN A 1 94 ? 8.521 17.893 -10.620 1.00 82.94 94 ASN A CA 1
ATOM 691 C C . ASN A 1 94 ? 8.100 16.772 -11.588 1.00 82.94 94 ASN A C 1
ATOM 693 O O . ASN A 1 94 ? 7.749 17.052 -12.727 1.00 82.94 94 ASN A O 1
ATOM 697 N N . ALA A 1 95 ? 8.091 15.514 -11.133 1.00 83.56 95 ALA A N 1
ATOM 698 C CA . ALA A 1 95 ? 7.621 14.375 -11.918 1.00 83.56 95 ALA A CA 1
ATOM 699 C C . ALA A 1 95 ? 6.088 14.212 -11.896 1.00 83.56 95 ALA A C 1
ATOM 701 O O . ALA A 1 95 ? 5.552 13.349 -12.582 1.00 83.56 95 ALA A O 1
ATOM 702 N N . GLY A 1 96 ? 5.372 15.026 -11.115 1.00 85.56 96 GLY A N 1
ATOM 703 C CA . GLY A 1 96 ? 3.917 14.996 -10.993 1.00 85.56 96 GLY A CA 1
ATOM 704 C C . GLY A 1 96 ? 3.424 14.655 -9.588 1.00 85.56 96 GLY A C 1
ATOM 705 O O . GLY A 1 96 ? 4.172 14.670 -8.605 1.00 85.56 96 GLY A O 1
ATOM 706 N N . VAL A 1 97 ? 2.124 14.377 -9.499 1.00 88.94 97 VAL A N 1
ATOM 707 C CA . VAL A 1 97 ? 1.446 13.973 -8.258 1.00 88.94 97 VAL A CA 1
ATOM 708 C C . VAL A 1 97 ? 1.870 12.549 -7.886 1.00 88.94 97 VAL A C 1
ATOM 710 O O . VAL A 1 97 ? 2.040 11.705 -8.768 1.00 88.94 97 VAL A O 1
ATOM 713 N N . GLN A 1 98 ? 2.036 12.264 -6.596 1.00 87.56 98 GLN A N 1
ATOM 714 C CA . GLN A 1 98 ? 2.275 10.915 -6.081 1.00 87.56 98 GLN A CA 1
ATOM 715 C C . GLN A 1 98 ? 1.231 9.937 -6.650 1.00 87.56 98 GLN A C 1
ATOM 717 O O . GLN A 1 98 ? 0.086 10.320 -6.881 1.00 87.56 98 GLN A O 1
ATOM 722 N N . LEU A 1 99 ? 1.640 8.693 -6.917 1.00 91.31 99 LEU A N 1
ATOM 723 C CA . LEU A 1 99 ? 0.839 7.658 -7.593 1.00 91.31 99 LEU A CA 1
ATOM 724 C C . LEU A 1 99 ? 0.475 7.928 -9.067 1.00 91.31 99 LEU A C 1
ATOM 726 O O . LEU A 1 99 ? -0.144 7.071 -9.694 1.00 91.31 99 LEU A O 1
ATOM 730 N N . SER A 1 100 ? 0.856 9.067 -9.654 1.00 91.06 100 SER A N 1
ATOM 731 C CA . SER A 1 100 ? 0.790 9.226 -11.113 1.00 91.06 100 SER A CA 1
ATOM 732 C C . SER A 1 100 ? 1.851 8.371 -11.801 1.00 91.06 100 SER A C 1
ATOM 734 O O . SER A 1 100 ? 2.925 8.139 -11.242 1.00 91.06 100 SER A O 1
ATOM 736 N N . GLU A 1 101 ? 1.582 7.944 -13.034 1.00 91.56 101 GLU A N 1
ATOM 737 C CA . GLU A 1 101 ? 2.527 7.129 -13.800 1.00 91.56 101 GLU A CA 1
ATOM 738 C C . GLU A 1 101 ? 3.895 7.813 -13.941 1.00 91.56 101 GLU A C 1
ATOM 740 O O . GLU A 1 101 ? 4.923 7.178 -13.720 1.00 91.56 101 GLU A O 1
ATOM 745 N N . ASN A 1 102 ? 3.924 9.124 -14.203 1.00 91.94 102 ASN A N 1
ATOM 746 C CA . ASN A 1 102 ? 5.172 9.885 -14.306 1.00 91.94 102 ASN A CA 1
ATOM 747 C C . ASN A 1 102 ? 5.961 9.884 -12.988 1.00 91.94 102 ASN A C 1
ATOM 749 O O . ASN A 1 102 ? 7.169 9.644 -12.994 1.00 91.94 102 ASN A O 1
ATOM 753 N N . ALA A 1 103 ? 5.290 10.087 -11.849 1.00 92.44 103 ALA A N 1
ATOM 754 C CA . ALA A 1 103 ? 5.940 10.028 -10.541 1.00 92.44 103 ALA A CA 1
ATOM 755 C C . ALA A 1 103 ? 6.439 8.611 -10.210 1.00 92.44 103 ALA A C 1
ATOM 757 O O . ALA A 1 103 ? 7.524 8.451 -9.647 1.00 92.44 103 ALA A O 1
ATOM 758 N N . ILE A 1 104 ? 5.687 7.575 -10.596 1.00 94.56 104 ILE A N 1
ATOM 759 C CA . ILE A 1 104 ? 6.089 6.173 -10.423 1.00 94.56 104 ILE A CA 1
ATOM 760 C C . ILE A 1 104 ? 7.333 5.874 -11.263 1.00 94.56 104 ILE A C 1
ATOM 762 O O . ILE A 1 104 ? 8.333 5.401 -10.722 1.00 94.56 104 ILE A O 1
ATOM 766 N N . ARG A 1 105 ? 7.318 6.228 -12.554 1.00 94.75 105 ARG A N 1
ATOM 767 C CA . ARG A 1 105 ? 8.456 6.062 -13.470 1.00 94.75 105 ARG A CA 1
ATOM 768 C C . ARG A 1 105 ? 9.696 6.816 -12.994 1.00 94.75 105 ARG A C 1
ATOM 770 O O . ARG A 1 105 ? 10.790 6.276 -13.084 1.00 94.75 105 ARG A O 1
ATOM 777 N N . ALA A 1 106 ? 9.538 8.009 -12.423 1.00 93.56 106 ALA A N 1
ATOM 778 C CA . ALA A 1 106 ? 10.647 8.762 -11.835 1.00 93.56 106 ALA A CA 1
ATOM 779 C C . ALA A 1 106 ? 11.182 8.143 -10.529 1.00 93.56 106 ALA A C 1
ATOM 781 O O . ALA A 1 106 ? 12.346 8.338 -10.181 1.00 93.56 106 ALA A O 1
ATOM 782 N N . THR A 1 107 ? 10.354 7.389 -9.801 1.00 93.19 107 THR A N 1
ATOM 783 C CA . THR A 1 107 ? 10.753 6.731 -8.547 1.00 93.19 107 THR A CA 1
ATOM 784 C C . THR A 1 107 ? 11.500 5.420 -8.802 1.00 93.19 107 THR A C 1
ATOM 786 O O . THR A 1 107 ? 12.457 5.125 -8.085 1.00 93.19 107 THR A O 1
ATOM 789 N N . LEU A 1 108 ? 11.114 4.659 -9.835 1.00 94.44 108 LEU A N 1
ATOM 790 C CA . LEU A 1 108 ? 11.663 3.330 -10.148 1.00 94.44 108 LEU A CA 1
ATOM 791 C C . LEU A 1 108 ? 13.199 3.241 -10.194 1.00 94.44 108 LEU A C 1
ATOM 793 O O . LEU A 1 108 ? 13.734 2.311 -9.586 1.00 94.44 108 LEU A O 1
ATOM 797 N N . PRO A 1 109 ? 13.934 4.177 -10.832 1.00 94.25 109 PRO A N 1
ATOM 798 C CA . PRO A 1 109 ? 15.391 4.109 -10.901 1.00 94.25 109 PRO A CA 1
ATOM 799 C C . PRO A 1 109 ? 16.072 4.114 -9.531 1.00 94.25 109 PRO A C 1
ATOM 801 O O . PRO A 1 109 ? 17.161 3.559 -9.402 1.00 94.25 109 PRO A O 1
ATOM 804 N N . ASN A 1 110 ? 15.425 4.697 -8.515 1.00 93.50 110 ASN A N 1
ATOM 805 C CA . ASN A 1 110 ? 15.960 4.792 -7.159 1.00 93.50 110 ASN A CA 1
ATOM 806 C C . ASN A 1 110 ? 15.742 3.514 -6.339 1.00 93.50 110 ASN A C 1
ATOM 808 O O . ASN A 1 110 ? 16.416 3.314 -5.328 1.00 93.50 110 ASN A O 1
ATOM 812 N N . LEU A 1 111 ? 14.805 2.650 -6.745 1.00 94.50 111 LEU A N 1
ATOM 813 C CA . LEU A 1 111 ? 14.581 1.374 -6.072 1.00 94.50 111 LEU A CA 1
ATOM 814 C C . LEU A 1 111 ? 15.758 0.420 -6.312 1.00 94.50 111 LEU A C 1
ATOM 816 O O . LEU A 1 111 ? 16.365 0.460 -7.392 1.00 94.50 111 LEU A O 1
ATOM 820 N N . PRO A 1 112 ? 16.058 -0.486 -5.358 1.00 93.56 112 PRO A N 1
ATOM 821 C CA . PRO A 1 112 ? 17.122 -1.465 -5.536 1.00 93.56 112 PRO A CA 1
ATOM 822 C C . PRO A 1 112 ? 16.937 -2.231 -6.850 1.00 93.56 112 PRO A C 1
ATOM 824 O O . PRO A 1 112 ? 15.880 -2.809 -7.091 1.00 93.56 112 PRO A O 1
ATOM 827 N N . ILE A 1 113 ? 17.974 -2.238 -7.693 1.00 91.31 113 ILE A N 1
ATOM 828 C CA . ILE A 1 113 ? 17.914 -2.711 -9.089 1.00 91.31 113 ILE A CA 1
ATOM 829 C C . ILE A 1 113 ? 17.331 -4.123 -9.239 1.00 91.31 113 ILE A C 1
ATOM 831 O O . ILE A 1 113 ? 16.651 -4.426 -10.212 1.00 91.31 113 ILE A O 1
ATOM 835 N N . ASN A 1 114 ? 17.552 -4.983 -8.244 1.00 92.44 114 ASN A N 1
ATOM 836 C CA . ASN A 1 114 ? 17.112 -6.372 -8.255 1.00 92.44 114 ASN A CA 1
ATOM 837 C C . ASN A 1 114 ? 15.886 -6.653 -7.375 1.00 92.44 114 ASN A C 1
ATOM 839 O O . ASN A 1 114 ? 15.559 -7.826 -7.183 1.00 92.44 114 ASN A O 1
ATOM 843 N N . SER A 1 115 ? 15.212 -5.627 -6.841 1.00 95.50 115 SER A N 1
ATOM 844 C CA . SER A 1 115 ? 14.075 -5.839 -5.945 1.00 95.50 115 SER A CA 1
ATOM 845 C C . SER A 1 115 ? 12.871 -6.453 -6.658 1.00 95.50 115 SER A C 1
ATOM 847 O O . SER A 1 115 ? 12.611 -6.196 -7.836 1.00 95.50 115 SER A O 1
ATOM 849 N N . ALA A 1 116 ? 12.116 -7.269 -5.917 1.00 96.81 116 ALA A N 1
ATOM 850 C CA . ALA A 1 116 ? 10.887 -7.875 -6.416 1.00 96.81 116 ALA A CA 1
ATOM 851 C C . ALA A 1 116 ? 9.857 -6.799 -6.789 1.00 96.81 116 ALA A C 1
ATOM 853 O O . ALA A 1 116 ? 9.230 -6.895 -7.841 1.00 96.81 116 ALA A O 1
ATOM 854 N N . ALA A 1 117 ? 9.738 -5.750 -5.967 1.00 97.12 117 ALA A N 1
ATOM 855 C CA . ALA A 1 117 ? 8.827 -4.640 -6.221 1.00 97.12 117 ALA A CA 1
ATOM 856 C C . ALA A 1 117 ? 9.155 -3.914 -7.533 1.00 97.12 117 ALA A C 1
ATOM 858 O O . ALA A 1 117 ? 8.266 -3.732 -8.359 1.00 97.12 117 ALA A O 1
ATOM 859 N N . ARG A 1 118 ? 10.427 -3.552 -7.762 1.00 97.12 118 ARG A N 1
ATOM 860 C CA . ARG A 1 118 ? 10.843 -2.838 -8.979 1.00 97.12 118 ARG A CA 1
ATOM 861 C C . ARG A 1 118 ? 10.503 -3.635 -10.238 1.00 97.12 118 ARG A C 1
ATOM 863 O O . ARG A 1 118 ? 9.806 -3.120 -11.107 1.00 97.12 118 ARG A O 1
ATOM 870 N N . LYS A 1 119 ? 10.919 -4.905 -10.289 1.00 97.31 119 LYS A N 1
ATOM 871 C CA . LYS A 1 119 ? 10.674 -5.798 -11.435 1.00 97.31 119 LYS A CA 1
ATOM 872 C C . LYS A 1 119 ? 9.183 -5.993 -11.710 1.00 97.31 119 LYS A C 1
ATOM 874 O O . LYS A 1 119 ? 8.760 -6.015 -12.863 1.00 97.31 119 LYS A O 1
ATOM 879 N N . ALA A 1 120 ? 8.382 -6.140 -10.654 1.00 97.44 120 ALA A N 1
ATOM 880 C CA . ALA A 1 120 ? 6.941 -6.297 -10.789 1.00 97.44 120 ALA A CA 1
ATOM 881 C C . ALA A 1 120 ? 6.281 -5.025 -11.338 1.00 97.44 120 ALA A C 1
ATOM 883 O O . ALA A 1 120 ? 5.461 -5.122 -12.248 1.00 97.44 120 ALA A O 1
ATOM 884 N N . ILE A 1 121 ? 6.664 -3.844 -10.840 1.00 97.50 121 ILE A N 1
ATOM 885 C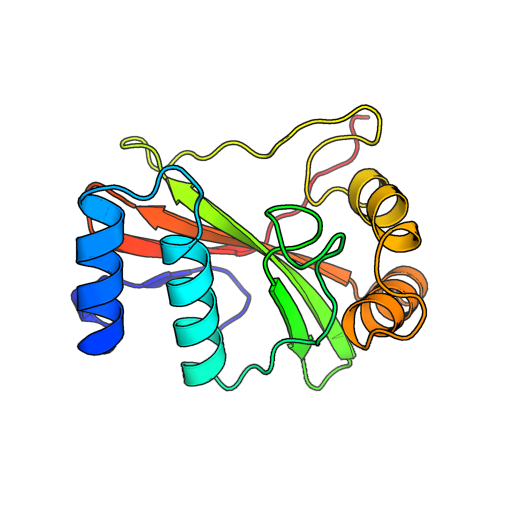 CA . ILE A 1 121 ? 6.120 -2.567 -11.321 1.00 97.50 121 ILE A CA 1
ATOM 886 C C . ILE A 1 121 ? 6.514 -2.319 -12.781 1.00 97.50 121 ILE A C 1
ATOM 888 O O . ILE A 1 121 ? 5.648 -1.948 -13.566 1.00 97.50 121 ILE A O 1
ATOM 892 N N . GLU A 1 122 ? 7.774 -2.552 -13.163 1.00 96.94 122 GLU A N 1
ATOM 893 C CA . GLU A 1 122 ? 8.234 -2.423 -14.558 1.00 96.94 122 GLU A CA 1
ATOM 894 C C . GLU A 1 122 ? 7.380 -3.297 -15.495 1.00 96.94 122 GLU A C 1
ATOM 896 O O . GLU A 1 122 ? 6.748 -2.789 -16.419 1.00 96.94 122 GLU A O 1
ATOM 901 N N . LYS A 1 123 ? 7.224 -4.588 -15.172 1.00 96.19 123 LYS A N 1
ATOM 902 C CA . LYS A 1 123 ? 6.373 -5.505 -15.946 1.00 96.19 123 LYS A CA 1
ATOM 903 C C . LYS A 1 123 ? 4.902 -5.070 -15.985 1.00 96.19 123 LYS A C 1
ATOM 905 O O . LYS A 1 123 ? 4.224 -5.248 -17.000 1.00 96.19 123 LYS A O 1
ATOM 910 N N . ALA A 1 124 ? 4.375 -4.548 -14.880 1.00 96.00 124 ALA A N 1
ATOM 911 C CA . ALA A 1 124 ? 2.987 -4.105 -14.795 1.00 96.00 124 ALA A CA 1
ATOM 912 C C . ALA A 1 124 ? 2.729 -2.821 -15.594 1.00 96.00 124 ALA A C 1
ATOM 914 O O . ALA A 1 124 ? 1.654 -2.692 -16.177 1.00 96.00 124 ALA A O 1
ATOM 915 N N . LEU A 1 125 ? 3.702 -1.908 -15.666 1.00 95.12 125 LEU A N 1
ATOM 916 C CA . LEU A 1 125 ? 3.646 -0.742 -16.551 1.00 95.12 125 LEU A CA 1
ATOM 917 C C . LEU A 1 125 ? 3.597 -1.175 -18.017 1.00 95.12 125 LEU A C 1
ATOM 919 O O . LEU A 1 125 ? 2.721 -0.724 -18.749 1.00 95.12 125 LEU A O 1
ATOM 923 N N . ASP A 1 126 ? 4.478 -2.091 -18.423 1.00 94.88 126 ASP A N 1
ATOM 924 C CA . ASP A 1 126 ? 4.566 -2.546 -19.816 1.00 94.88 126 ASP A CA 1
ATOM 925 C C . ASP A 1 126 ? 3.316 -3.317 -20.267 1.00 94.88 126 ASP A C 1
ATOM 927 O O . ASP A 1 126 ? 2.905 -3.241 -21.421 1.00 94.88 126 ASP A O 1
ATOM 931 N N . SER A 1 127 ? 2.686 -4.052 -19.346 1.00 94.44 127 SER A N 1
ATOM 932 C CA . SER A 1 127 ? 1.481 -4.849 -19.618 1.00 94.44 127 SER A CA 1
ATOM 933 C C . SER A 1 127 ? 0.160 -4.125 -19.336 1.00 94.44 127 SER A C 1
ATOM 935 O O . SER A 1 127 ? -0.901 -4.725 -19.507 1.00 94.44 127 SER A O 1
ATOM 937 N N . GLY A 1 128 ? 0.190 -2.867 -18.880 1.00 93.56 128 GLY A N 1
ATOM 938 C CA . GLY A 1 128 ? -1.017 -2.116 -18.508 1.00 93.56 128 GLY A CA 1
ATOM 939 C C . GLY A 1 128 ? -1.754 -2.669 -17.277 1.00 93.56 128 GLY A C 1
ATOM 940 O O . GLY A 1 128 ? -2.943 -2.416 -17.097 1.00 93.56 128 GLY A O 1
ATOM 941 N N . LYS A 1 129 ? -1.061 -3.437 -16.429 1.00 94.69 129 LYS A N 1
ATOM 942 C CA . LYS A 1 129 ? -1.591 -4.095 -15.220 1.00 94.69 129 LYS A CA 1
ATOM 943 C C . LYS A 1 129 ? -1.215 -3.387 -13.916 1.00 94.69 129 LYS A C 1
ATOM 945 O O . LYS A 1 129 ? -1.392 -3.948 -12.833 1.00 94.69 129 LYS A O 1
ATOM 950 N N . LEU A 1 130 ? -0.669 -2.175 -13.996 1.00 95.12 130 LEU A N 1
ATOM 951 C CA . LEU A 1 130 ? -0.378 -1.376 -12.812 1.00 95.12 130 LEU A CA 1
ATOM 952 C C . LEU A 1 130 ? -1.637 -0.637 -12.342 1.00 95.12 130 LEU A C 1
ATOM 954 O O . LEU A 1 130 ? -2.241 0.124 -13.095 1.00 95.12 130 LEU A O 1
ATOM 958 N N . LYS A 1 131 ? -1.994 -0.820 -11.073 1.00 94.31 131 LYS A N 1
ATOM 959 C CA . LYS A 1 131 ? -3.025 -0.049 -10.374 1.00 94.31 131 LYS A CA 1
ATOM 960 C C . LYS A 1 131 ? -2.406 0.712 -9.206 1.00 94.31 131 LYS A C 1
ATOM 962 O O . LYS A 1 131 ? -1.332 0.363 -8.710 1.00 94.31 131 LYS A O 1
ATOM 967 N N . THR A 1 132 ? -3.100 1.742 -8.739 1.00 94.12 132 THR A N 1
ATOM 968 C CA . THR A 1 132 ? -2.729 2.449 -7.513 1.00 94.12 132 THR A CA 1
ATOM 969 C C . THR A 1 132 ? -3.912 2.551 -6.565 1.00 94.12 132 THR A C 1
ATOM 971 O O . THR A 1 132 ? -5.072 2.479 -6.975 1.00 94.12 132 THR A O 1
ATOM 974 N N . ALA A 1 133 ? -3.621 2.659 -5.274 1.00 93.31 133 ALA A N 1
ATOM 975 C CA . ALA A 1 133 ? -4.629 2.802 -4.238 1.00 93.31 133 ALA A CA 1
ATOM 976 C C . ALA A 1 133 ? -4.107 3.660 -3.085 1.00 93.31 133 ALA A C 1
ATOM 978 O O . ALA A 1 133 ? -2.901 3.828 -2.896 1.00 93.31 133 ALA A O 1
ATOM 979 N N . VAL A 1 134 ? -5.040 4.177 -2.296 1.00 92.94 134 VAL A N 1
ATOM 980 C CA . VAL A 1 134 ? -4.756 4.802 -1.006 1.00 92.94 134 VAL A CA 1
ATOM 981 C C . VAL A 1 134 ? -5.452 3.990 0.077 1.00 92.94 134 VAL A C 1
ATOM 983 O O . VAL A 1 134 ? -6.632 3.652 -0.059 1.00 92.94 134 VAL A O 1
ATOM 986 N N . ILE A 1 135 ? -4.727 3.704 1.156 1.00 93.69 135 ILE A N 1
ATOM 987 C CA . ILE A 1 135 ? -5.317 3.218 2.405 1.00 93.69 135 ILE A CA 1
ATOM 988 C C . ILE A 1 135 ? -5.271 4.355 3.418 1.00 93.69 135 ILE A C 1
ATOM 990 O O . ILE A 1 135 ? -4.202 4.827 3.796 1.00 93.69 135 ILE A O 1
ATOM 994 N N . GLY A 1 136 ? -6.451 4.827 3.811 1.00 94.00 136 GLY A N 1
ATOM 995 C CA . GLY A 1 136 ? -6.640 5.979 4.679 1.00 94.00 136 GLY A CA 1
ATOM 996 C C . GLY A 1 136 ? -7.147 5.590 6.061 1.00 94.00 136 GLY A C 1
ATOM 997 O O . GLY A 1 136 ? -8.168 4.921 6.155 1.00 94.00 136 GLY A O 1
ATOM 998 N N . VAL A 1 137 ? -6.505 6.058 7.131 1.00 95.75 137 VAL A N 1
ATOM 999 C CA . VAL A 1 137 ? -7.043 5.960 8.500 1.00 95.75 137 VAL A CA 1
ATOM 1000 C C . VAL A 1 137 ? -7.718 7.275 8.870 1.00 95.75 137 VAL A C 1
ATOM 1002 O O . VAL A 1 137 ? -7.062 8.317 8.943 1.00 95.75 137 VAL A O 1
ATOM 1005 N N . ASP A 1 138 ? -9.022 7.237 9.131 1.00 93.69 138 ASP A N 1
ATOM 1006 C CA . ASP A 1 138 ? -9.751 8.370 9.694 1.00 93.69 138 ASP A CA 1
ATOM 1007 C C . ASP A 1 138 ? -9.396 8.529 11.174 1.00 93.69 138 ASP A C 1
ATOM 1009 O O . ASP A 1 138 ? -9.743 7.703 12.013 1.00 93.69 138 ASP A O 1
ATOM 1013 N N . LYS A 1 139 ? -8.708 9.621 11.517 1.00 91.06 139 LYS A N 1
ATOM 1014 C CA . LYS A 1 139 ? -8.245 9.867 12.890 1.00 91.06 139 LYS A CA 1
ATOM 1015 C C . LYS A 1 139 ? -9.359 10.231 13.868 1.00 91.06 139 LYS A C 1
ATOM 1017 O O . LYS A 1 139 ? -9.117 10.217 15.072 1.00 91.06 139 LYS A O 1
ATOM 1022 N N . LYS A 1 140 ? -10.549 10.581 13.377 1.00 90.50 140 LYS A N 1
ATOM 1023 C CA . LYS A 1 140 ? -11.714 10.894 14.206 1.00 90.50 140 LYS A CA 1
ATOM 1024 C C . LYS A 1 140 ? -12.481 9.627 14.563 1.00 90.50 140 LYS A C 1
ATOM 1026 O O . LYS A 1 140 ? -12.878 9.466 15.712 1.00 90.50 140 LYS A O 1
ATOM 1031 N N . THR A 1 141 ? -12.702 8.753 13.584 1.00 93.31 141 THR A N 1
ATOM 1032 C CA . THR A 1 141 ? -13.539 7.550 13.755 1.00 93.31 141 THR A CA 1
ATOM 1033 C C . THR A 1 141 ? -12.730 6.278 14.003 1.00 93.31 141 THR A C 1
ATOM 1035 O O . THR A 1 141 ? -13.245 5.319 14.569 1.00 93.31 141 THR A O 1
ATOM 1038 N N . GLY A 1 142 ? -11.462 6.261 13.596 1.00 93.31 142 GLY A N 1
ATOM 1039 C CA . GLY A 1 142 ? -10.610 5.074 13.567 1.00 93.31 142 GLY A CA 1
ATOM 1040 C C . GLY A 1 142 ? -10.889 4.141 12.384 1.00 93.31 142 GLY A C 1
ATOM 1041 O O . GLY A 1 142 ? -10.262 3.089 12.277 1.00 93.31 142 GLY A O 1
ATOM 1042 N N . ASN A 1 143 ? -11.825 4.491 11.500 1.00 94.88 143 ASN A N 1
ATOM 1043 C CA . ASN A 1 143 ? -12.164 3.659 10.353 1.00 94.88 143 ASN A CA 1
ATOM 1044 C C . ASN A 1 143 ? -11.048 3.679 9.305 1.00 94.88 143 ASN A C 1
ATOM 1046 O O . ASN A 1 143 ? -10.336 4.674 9.143 1.00 94.88 143 ASN A O 1
ATOM 1050 N N . VAL A 1 144 ? -10.930 2.578 8.566 1.00 93.94 144 VAL A N 1
ATOM 1051 C CA . VAL A 1 144 ? -9.953 2.418 7.490 1.00 93.94 144 VAL A CA 1
ATOM 1052 C C . VAL A 1 144 ? -10.677 2.435 6.152 1.00 93.94 144 VAL A C 1
ATOM 1054 O O . VAL A 1 144 ? -11.591 1.651 5.922 1.00 93.94 144 VAL A O 1
ATOM 1057 N N . LEU A 1 145 ? -10.267 3.325 5.260 1.00 91.75 145 LEU A N 1
ATOM 1058 C CA . LEU A 1 145 ? -10.772 3.430 3.900 1.00 91.75 145 LEU A CA 1
ATOM 1059 C C . LEU A 1 145 ? -9.746 2.840 2.934 1.00 91.75 145 LEU A C 1
ATOM 1061 O O . LEU A 1 145 ? -8.634 3.351 2.834 1.00 91.75 145 LEU A O 1
ATOM 1065 N N . PHE A 1 146 ? -10.130 1.812 2.185 1.00 87.75 146 PHE A N 1
ATOM 1066 C CA . PHE A 1 146 ? -9.407 1.377 0.992 1.00 87.75 146 PHE A CA 1
ATOM 1067 C C . PHE A 1 146 ? -10.040 2.060 -0.216 1.00 87.75 146 PHE A C 1
ATOM 1069 O O . PHE A 1 146 ? -11.252 1.952 -0.405 1.00 87.75 146 PHE A O 1
ATOM 1076 N N . THR A 1 147 ? -9.262 2.757 -1.040 1.00 85.38 147 THR A N 1
ATOM 1077 C CA . THR A 1 147 ? -9.798 3.369 -2.260 1.00 85.38 147 THR A CA 1
ATOM 1078 C C . THR A 1 147 ? -8.844 3.183 -3.438 1.00 85.38 147 THR A C 1
ATOM 1080 O O . THR A 1 147 ? -7.684 3.605 -3.358 1.00 85.38 147 THR A O 1
ATOM 1083 N N . PRO A 1 148 ? -9.290 2.552 -4.541 1.00 82.94 148 PRO A N 1
ATOM 1084 C CA . PRO A 1 148 ? -8.591 2.631 -5.811 1.00 82.94 148 PRO A CA 1
ATOM 1085 C C . PRO A 1 148 ? -8.391 4.089 -6.182 1.00 82.94 148 PRO A C 1
ATOM 1087 O O . PRO A 1 148 ? -9.305 4.909 -6.090 1.00 82.94 148 PRO A O 1
ATOM 1090 N N . PHE A 1 149 ? -7.182 4.412 -6.605 1.00 78.81 149 PHE A N 1
ATOM 1091 C CA . PHE A 1 149 ? -6.837 5.763 -6.979 1.00 78.81 149 PHE A CA 1
ATOM 1092 C C . PHE A 1 149 ? -6.358 5.776 -8.421 1.00 78.81 149 PHE A C 1
ATOM 1094 O O . PHE A 1 149 ? -5.735 4.844 -8.919 1.00 78.81 149 PHE A O 1
ATOM 1101 N N . THR A 1 150 ? -6.694 6.829 -9.150 1.00 74.56 150 THR A N 1
ATOM 1102 C CA . THR A 1 150 ? -6.164 7.037 -10.495 1.00 74.56 150 THR A CA 1
ATOM 1103 C C . THR A 1 150 ? -5.947 8.523 -10.673 1.00 74.56 150 THR A C 1
ATOM 1105 O O . THR A 1 150 ? -6.901 9.298 -10.760 1.00 74.56 150 THR A O 1
ATOM 1108 N N . VAL A 1 151 ? -4.678 8.931 -10.732 1.00 68.62 151 VAL A N 1
ATOM 1109 C CA . VAL A 1 151 ? -4.336 10.287 -11.158 1.00 68.62 151 VAL A CA 1
ATOM 1110 C C . VAL A 1 151 ? -4.559 10.348 -12.661 1.00 68.62 151 VAL A C 1
ATOM 1112 O O . VAL A 1 151 ? -3.791 9.774 -13.430 1.00 68.62 151 VAL A O 1
ATOM 1115 N N . LYS A 1 152 ? -5.610 11.045 -13.094 1.00 62.22 152 LYS A N 1
ATOM 1116 C CA . LYS A 1 152 ? -5.762 11.365 -14.515 1.00 62.22 152 LYS A CA 1
ATOM 1117 C C . LYS A 1 152 ? -4.669 12.367 -14.912 1.00 62.22 152 LYS A C 1
ATOM 1119 O O . LYS A 1 152 ? -4.449 13.322 -14.158 1.00 62.22 152 LYS A O 1
ATOM 1124 N N . PRO A 1 153 ? -4.001 12.193 -16.066 1.00 52.19 153 PRO A N 1
ATOM 1125 C CA . PRO A 1 153 ? -3.138 13.231 -16.616 1.00 52.19 153 PRO A CA 1
ATOM 1126 C C . PRO A 1 153 ? -3.923 14.543 -16.707 1.00 52.19 153 PRO A C 1
ATOM 1128 O O . PRO A 1 153 ? -5.110 14.528 -17.051 1.00 52.19 153 PRO A O 1
ATOM 1131 N N . LYS A 1 154 ? -3.285 15.678 -16.400 1.00 50.78 154 LYS A N 1
ATOM 1132 C CA . LYS A 1 154 ? -3.866 16.964 -16.797 1.00 50.78 154 LYS A CA 1
ATOM 1133 C C . LYS A 1 154 ? -3.948 16.965 -18.328 1.00 50.78 154 LYS A C 1
ATOM 1135 O O . LYS A 1 154 ? -2.946 16.667 -18.974 1.00 50.78 154 LYS A O 1
ATOM 1140 N N . LYS A 1 155 ? -5.148 17.216 -18.858 1.00 39.78 155 LYS A N 1
ATOM 1141 C CA . LYS A 1 155 ? -5.337 17.563 -20.270 1.00 39.78 155 LYS A CA 1
ATOM 1142 C C . LYS A 1 155 ? -4.628 18.874 -20.577 1.00 39.78 155 LYS A C 1
ATOM 1144 O O . LYS A 1 155 ? -4.582 19.721 -19.654 1.00 39.78 155 LYS A O 1
#

Organism: NCBI:txid90240